Protein AF-A0A4R6JAV5-F1 (afdb_monomer)

pLDDT: mean 71.14, std 17.86, range [35.31, 89.56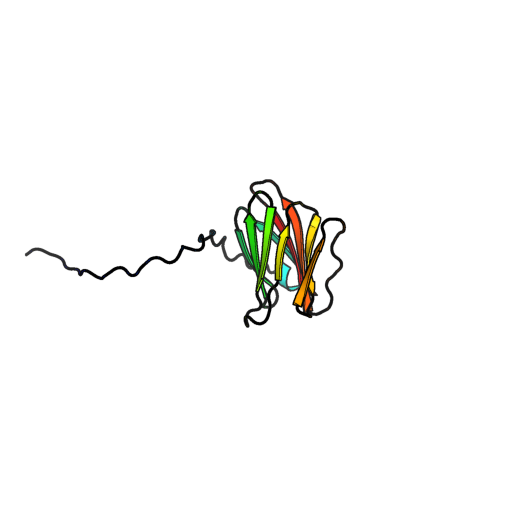]

Structure (mmCIF, N/CA/C/O backbone):
data_AF-A0A4R6JAV5-F1
#
_entry.id   AF-A0A4R6JAV5-F1
#
loop_
_atom_site.group_PDB
_atom_site.id
_atom_site.type_symbol
_atom_site.label_atom_id
_atom_site.label_alt_id
_atom_site.label_comp_id
_atom_site.label_asym_id
_atom_site.label_entity_id
_atom_site.label_seq_id
_atom_site.pdbx_PDB_ins_code
_atom_site.Cartn_x
_atom_site.Cartn_y
_atom_site.Cartn_z
_atom_site.occupancy
_atom_site.B_iso_or_equiv
_atom_site.auth_seq_id
_atom_site.auth_comp_id
_atom_site.auth_asym_id
_atom_site.auth_atom_id
_atom_site.pdbx_PDB_model_num
ATOM 1 N N . MET A 1 1 ? 19.233 30.711 51.449 1.00 48.31 1 MET A N 1
ATOM 2 C CA . MET A 1 1 ? 19.144 29.447 50.692 1.00 48.31 1 MET A CA 1
ATOM 3 C C . MET A 1 1 ? 17.739 29.371 50.109 1.00 48.31 1 MET A C 1
ATOM 5 O O . MET A 1 1 ? 16.833 29.232 50.903 1.00 48.31 1 MET A O 1
ATOM 9 N N . GLU A 1 2 ? 17.562 29.547 48.794 1.00 43.03 2 GLU A N 1
ATOM 10 C CA . GLU A 1 2 ? 16.381 29.159 47.974 1.00 43.03 2 GLU A CA 1
ATOM 11 C C . GLU A 1 2 ? 16.670 29.627 46.526 1.00 43.03 2 GLU A C 1
ATOM 13 O O . GLU A 1 2 ? 16.954 30.800 46.319 1.00 43.03 2 GLU A O 1
ATOM 18 N N . LYS A 1 3 ? 17.080 28.755 45.593 1.00 37.41 3 LYS A N 1
ATOM 19 C CA . LYS A 1 3 ? 16.355 27.820 44.695 1.00 37.41 3 LYS A CA 1
ATOM 20 C C . LYS A 1 3 ? 15.789 28.454 43.398 1.00 37.41 3 LYS A C 1
ATOM 22 O O . LYS A 1 3 ? 14.789 29.149 43.428 1.00 37.41 3 LYS A O 1
ATOM 27 N N . THR A 1 4 ? 16.420 28.057 42.278 1.00 41.00 4 THR A N 1
ATOM 28 C CA . THR A 1 4 ? 15.852 27.741 40.935 1.00 41.00 4 THR A CA 1
ATOM 29 C C . THR A 1 4 ? 15.238 28.898 40.113 1.00 41.00 4 THR A C 1
ATOM 31 O O . THR A 1 4 ? 14.196 29.406 40.483 1.00 41.00 4 THR A O 1
ATOM 34 N N . ARG A 1 5 ? 15.826 29.460 39.039 1.00 47.75 5 ARG A N 1
ATOM 35 C CA . ARG A 1 5 ? 16.336 28.983 37.719 1.00 47.75 5 ARG A CA 1
ATOM 36 C C . ARG A 1 5 ? 15.245 28.782 36.633 1.00 47.75 5 ARG A C 1
ATOM 38 O O . ARG A 1 5 ? 14.379 27.935 36.794 1.00 47.75 5 ARG A O 1
ATOM 45 N N . GLN A 1 6 ? 15.496 29.444 35.487 1.00 44.91 6 GLN A N 1
ATOM 46 C CA . GLN A 1 6 ? 15.040 29.232 34.087 1.00 44.91 6 GLN A CA 1
ATOM 47 C C . GLN A 1 6 ? 13.887 30.136 33.599 1.00 44.91 6 GLN A C 1
ATOM 49 O O . GLN A 1 6 ? 12.787 30.066 34.124 1.00 44.91 6 GLN A O 1
ATOM 54 N N . ALA A 1 7 ? 14.129 31.134 32.735 1.00 44.16 7 ALA A N 1
ATOM 55 C CA . ALA A 1 7 ? 14.624 31.151 31.339 1.00 44.16 7 ALA A CA 1
ATOM 56 C C . ALA A 1 7 ? 13.469 31.094 30.320 1.00 44.16 7 ALA A C 1
ATOM 58 O O . ALA A 1 7 ? 12.975 30.037 29.936 1.00 44.16 7 ALA A O 1
ATOM 59 N N . GLU A 1 8 ? 13.064 32.292 29.907 1.00 44.59 8 GLU A N 1
ATOM 60 C CA . GLU A 1 8 ? 12.073 32.611 28.887 1.00 44.59 8 GLU A CA 1
ATOM 61 C C . GLU A 1 8 ? 12.683 32.405 27.490 1.00 44.59 8 GLU A C 1
ATOM 63 O O . GLU A 1 8 ? 13.740 32.952 27.182 1.00 44.59 8 GLU A O 1
ATOM 68 N N . THR A 1 9 ? 12.043 31.598 26.638 1.00 41.19 9 THR A N 1
ATOM 69 C CA . THR A 1 9 ? 12.354 31.557 25.200 1.00 41.19 9 THR A CA 1
ATOM 70 C C . THR A 1 9 ? 11.080 31.589 24.359 1.00 41.19 9 THR A C 1
ATOM 72 O O . THR A 1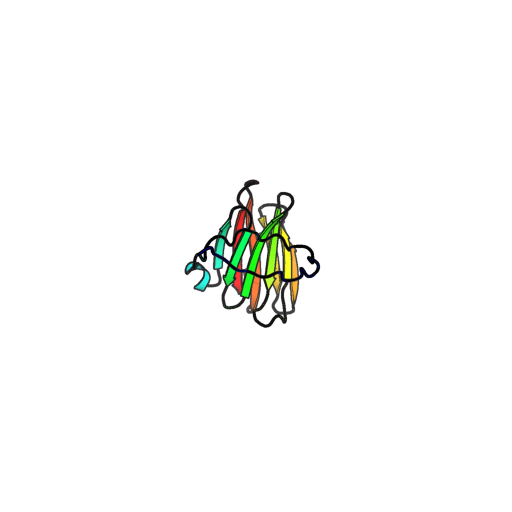 9 ? 10.113 30.853 24.559 1.00 41.19 9 THR A O 1
ATOM 75 N N . THR A 1 10 ? 11.120 32.521 23.418 1.00 43.72 10 THR A N 1
ATOM 76 C CA . THR A 1 10 ? 10.103 33.031 22.502 1.00 43.72 10 THR A CA 1
ATOM 77 C C . THR A 1 10 ? 9.554 31.957 21.549 1.00 43.72 10 THR A C 1
ATOM 79 O O . THR A 1 10 ? 10.314 31.240 20.897 1.00 43.72 10 THR A O 1
ATOM 82 N N . ARG A 1 11 ? 8.220 31.848 21.423 1.00 40.50 11 ARG A N 1
ATOM 83 C CA . ARG A 1 11 ? 7.533 30.878 20.542 1.00 40.50 11 ARG A CA 1
ATOM 84 C C . ARG A 1 11 ? 7.411 31.399 19.099 1.00 40.50 11 ARG A C 1
ATOM 86 O O . ARG A 1 11 ? 6.825 32.451 18.871 1.00 40.50 11 ARG A O 1
ATOM 93 N N . LYS A 1 12 ? 7.911 30.622 18.128 1.00 39.94 12 LYS A N 1
ATOM 94 C CA . LYS A 1 12 ? 7.657 30.765 16.675 1.00 39.94 12 LYS A CA 1
ATOM 95 C C . LYS A 1 12 ? 6.241 30.274 16.285 1.00 39.94 12 LYS A C 1
ATOM 97 O O . LYS A 1 12 ? 5.702 29.403 16.973 1.00 39.94 12 LYS A O 1
ATOM 102 N N . PRO A 1 13 ? 5.649 30.782 15.183 1.00 41.31 13 PRO A N 1
ATOM 103 C CA . PRO A 1 13 ? 4.292 30.441 14.741 1.00 41.31 13 PRO A CA 1
ATOM 104 C C . PRO A 1 13 ? 4.162 28.976 14.281 1.00 41.31 13 PRO A C 1
ATOM 106 O O . PRO A 1 13 ? 4.992 28.465 13.531 1.00 41.31 13 PRO A O 1
ATOM 109 N N . LYS A 1 14 ? 3.101 28.303 14.750 1.00 35.31 14 LYS A N 1
ATOM 110 C CA . LYS A 1 14 ? 2.735 26.913 14.431 1.00 35.31 14 LYS A CA 1
ATOM 111 C C . LYS A 1 14 ? 2.137 26.827 13.019 1.00 35.31 14 LYS A C 1
ATOM 113 O O . LYS A 1 14 ? 0.976 27.164 12.812 1.00 35.31 14 LYS A O 1
ATOM 118 N N . THR A 1 15 ? 2.910 26.309 12.073 1.00 41.94 15 THR A N 1
ATOM 119 C CA . THR A 1 15 ? 2.414 25.682 10.835 1.00 41.94 15 THR A CA 1
ATOM 120 C C . THR A 1 15 ? 1.472 24.519 11.203 1.00 41.94 15 THR A C 1
ATOM 122 O O . THR A 1 15 ? 1.731 23.863 12.220 1.00 41.94 15 THR A O 1
ATOM 125 N N . PRO A 1 16 ? 0.389 24.239 10.445 1.00 41.47 16 PRO A N 1
ATOM 126 C CA . PRO A 1 16 ? -0.557 23.173 10.768 1.00 41.47 16 PRO A CA 1
ATOM 127 C C . PRO A 1 16 ? 0.168 21.847 11.008 1.00 41.47 16 PRO A C 1
ATOM 129 O O . PRO A 1 16 ? 0.864 21.322 10.138 1.00 41.47 16 PRO A O 1
ATOM 132 N N . GLN A 1 17 ? 0.023 21.338 12.234 1.00 40.03 17 GLN A N 1
ATOM 133 C CA . GLN A 1 17 ? 0.470 20.012 12.633 1.00 40.03 17 GLN A CA 1
ATOM 134 C C . GLN A 1 17 ? -0.219 19.004 11.721 1.00 40.03 17 GLN A C 1
ATOM 136 O O . GLN A 1 17 ? -1.384 18.675 11.918 1.00 40.03 17 GLN A O 1
ATOM 141 N N . LYS A 1 18 ? 0.524 18.520 10.723 1.00 40.16 18 LYS A N 1
ATOM 142 C CA . LYS A 1 18 ? 0.248 17.269 10.029 1.00 40.16 18 LYS A CA 1
ATOM 143 C C . LYS A 1 18 ? 0.021 16.232 11.123 1.00 40.16 18 LYS A C 1
ATOM 145 O O . LYS A 1 18 ? 0.948 15.930 11.877 1.00 40.16 18 LYS A O 1
ATOM 150 N N . THR A 1 19 ? -1.236 15.830 11.280 1.00 36.59 19 THR A N 1
ATOM 151 C CA . THR A 1 19 ? -1.718 14.940 12.329 1.00 36.59 19 THR A CA 1
ATOM 152 C C . THR A 1 19 ? -0.750 13.782 12.444 1.00 36.59 19 THR A C 1
ATOM 154 O O . THR A 1 19 ? -0.563 13.010 11.503 1.00 36.59 19 THR A O 1
ATOM 157 N N . LYS A 1 20 ? -0.057 13.747 13.583 1.00 38.88 20 LYS A N 1
ATOM 158 C CA . LYS A 1 20 ? 0.856 12.687 13.971 1.00 38.88 20 LYS A CA 1
ATOM 159 C C . LYS A 1 20 ? -0.014 11.458 14.176 1.00 38.88 20 LYS A C 1
ATOM 161 O O . LYS A 1 20 ? -0.551 11.242 15.258 1.00 38.88 20 LYS A O 1
ATOM 166 N N . ALA A 1 21 ? -0.237 10.732 13.093 1.00 38.59 21 ALA A N 1
ATOM 167 C CA . ALA A 1 21 ? -0.842 9.427 13.153 1.00 38.59 21 ALA A CA 1
ATOM 168 C C . ALA A 1 21 ? 0.072 8.567 14.048 1.00 38.59 21 ALA A C 1
ATOM 170 O O . ALA A 1 21 ? 1.298 8.740 13.988 1.00 38.59 21 ALA A O 1
ATOM 171 N N . PRO A 1 22 ? -0.474 7.762 14.973 1.00 37.31 22 PRO A N 1
ATOM 172 C CA . PRO A 1 22 ? 0.354 6.945 15.839 1.00 37.31 22 PRO A CA 1
ATOM 173 C C . PRO A 1 22 ? 1.245 6.093 14.937 1.00 37.31 22 PRO A C 1
ATOM 175 O O . PRO A 1 22 ? 0.747 5.304 14.137 1.00 37.31 22 PRO A O 1
ATOM 178 N N . SER A 1 23 ? 2.562 6.308 15.036 1.00 39.25 23 SER A N 1
ATOM 179 C CA . SER A 1 23 ? 3.575 5.368 14.571 1.00 39.25 23 SER A CA 1
ATOM 180 C C . SER A 1 23 ? 3.313 4.066 15.313 1.00 39.25 23 SER A C 1
ATOM 182 O O . SER A 1 23 ? 3.857 3.835 16.392 1.00 39.25 23 SER A O 1
ATOM 184 N N . GLY A 1 24 ? 2.398 3.264 14.769 1.00 39.50 24 GLY A N 1
ATOM 185 C CA . GLY A 1 24 ? 2.246 1.868 15.102 1.00 39.50 24 GLY A CA 1
ATOM 186 C C . GLY A 1 24 ? 3.600 1.249 14.838 1.00 39.50 24 GLY A C 1
ATOM 187 O O . GLY A 1 24 ? 4.048 1.216 13.696 1.00 39.50 24 GLY A O 1
ATOM 188 N N . SER A 1 25 ? 4.262 0.943 15.948 1.00 36.50 25 SER A N 1
ATOM 189 C CA . SER A 1 25 ? 5.439 0.121 16.162 1.00 36.50 25 SER A CA 1
ATOM 190 C C . SER A 1 25 ? 6.070 -0.436 14.898 1.00 36.50 25 SER A C 1
ATOM 192 O O . SER A 1 25 ? 5.391 -1.101 14.126 1.00 36.50 25 SER A O 1
ATOM 194 N N . GLY A 1 26 ? 7.383 -0.233 14.757 1.00 40.94 26 GLY A N 1
ATOM 195 C CA . GLY A 1 26 ? 8.232 -0.859 13.747 1.00 40.94 26 GLY A CA 1
ATOM 196 C C . GLY A 1 26 ? 8.169 -2.385 13.788 1.00 40.94 26 GLY A C 1
ATOM 197 O O . GLY A 1 26 ? 9.115 -3.051 14.205 1.00 40.94 26 GLY A O 1
ATOM 198 N N . ALA A 1 27 ? 7.051 -2.934 13.333 1.00 46.88 27 ALA A N 1
ATOM 199 C CA . ALA A 1 27 ? 6.927 -4.290 12.887 1.00 46.88 27 ALA A CA 1
ATOM 200 C C . ALA A 1 27 ? 7.837 -4.365 11.668 1.00 46.88 27 ALA A C 1
ATOM 202 O O . ALA A 1 27 ? 7.546 -3.842 10.593 1.00 46.88 27 ALA A O 1
ATOM 203 N N . LYS A 1 28 ? 9.019 -4.944 11.871 1.00 43.28 28 LYS A N 1
ATOM 204 C CA . LYS A 1 28 ? 9.744 -5.515 10.750 1.00 43.28 28 LYS A CA 1
ATOM 205 C C . LYS A 1 28 ? 8.809 -6.579 10.199 1.00 43.28 28 LYS A C 1
ATOM 207 O O . LYS A 1 28 ? 8.511 -7.526 10.915 1.00 43.28 28 LYS A O 1
ATOM 212 N N . TYR A 1 29 ? 8.324 -6.376 8.984 1.00 54.47 29 TYR A N 1
ATOM 213 C CA . TYR A 1 29 ? 7.567 -7.376 8.252 1.00 54.47 29 TYR A CA 1
ATOM 214 C C . TYR A 1 29 ? 8.577 -8.147 7.387 1.00 54.47 29 TYR A C 1
ATOM 216 O O . TYR A 1 29 ? 8.869 -7.718 6.269 1.00 54.47 29 TYR A O 1
ATOM 224 N N . PRO A 1 30 ? 9.222 -9.214 7.905 1.00 53.06 30 PRO A N 1
ATOM 225 C CA . PRO A 1 30 ? 10.179 -10.000 7.128 1.00 53.06 30 PRO A CA 1
ATOM 226 C C . PRO A 1 30 ? 9.521 -10.654 5.908 1.00 53.06 30 PRO A C 1
ATOM 228 O O . PRO A 1 30 ? 10.199 -10.870 4.912 1.00 53.06 30 PRO A O 1
ATOM 231 N N . GLU A 1 31 ? 8.205 -10.884 5.956 1.00 54.25 31 GLU A N 1
ATOM 232 C CA . GLU A 1 31 ? 7.379 -11.333 4.825 1.00 54.25 31 GLU A CA 1
ATOM 233 C C . GLU A 1 31 ? 7.437 -10.384 3.618 1.00 54.25 31 GLU A C 1
ATOM 235 O O . GLU A 1 31 ? 7.312 -10.809 2.479 1.00 54.25 31 GLU A O 1
ATOM 240 N N . CYS A 1 32 ? 7.757 -9.111 3.845 1.00 65.75 32 CYS A N 1
ATOM 241 C CA . CYS A 1 32 ? 7.850 -8.095 2.803 1.00 65.75 32 CYS A CA 1
ATOM 242 C C . CYS A 1 32 ? 9.198 -8.122 2.057 1.00 65.75 32 CYS A C 1
ATOM 244 O O . CYS A 1 32 ? 9.454 -7.291 1.180 1.00 65.75 32 CYS A O 1
ATOM 246 N N . ALA A 1 33 ? 10.081 -9.072 2.382 1.00 61.34 33 ALA A N 1
ATOM 247 C CA . ALA A 1 33 ? 11.316 -9.295 1.641 1.00 61.34 33 ALA A CA 1
ATOM 248 C C . ALA A 1 33 ? 11.041 -9.783 0.211 1.00 61.34 33 ALA A C 1
ATOM 250 O O . ALA A 1 33 ? 11.752 -9.375 -0.707 1.00 61.34 33 ALA A O 1
ATOM 251 N N . ASP A 1 34 ? 9.994 -10.575 -0.007 1.00 65.00 34 ASP A N 1
ATOM 252 C CA . ASP A 1 34 ? 9.672 -11.167 -1.313 1.00 65.00 34 ASP A CA 1
ATOM 253 C C . ASP A 1 34 ? 8.968 -10.202 -2.278 1.00 65.00 34 ASP A C 1
ATOM 255 O O . ASP A 1 34 ? 8.628 -10.572 -3.398 1.00 65.00 34 ASP A O 1
ATOM 259 N N . GLY A 1 35 ? 8.769 -8.947 -1.861 1.00 72.62 35 GLY A N 1
ATOM 260 C CA . GLY A 1 35 ? 8.005 -7.976 -2.637 1.00 72.62 35 GLY A CA 1
ATOM 261 C C . GLY A 1 35 ? 6.498 -8.184 -2.522 1.00 72.62 35 GLY A C 1
ATOM 262 O O . GLY A 1 35 ? 5.771 -7.592 -3.298 1.00 72.62 35 GLY A O 1
ATOM 263 N N . ASP A 1 36 ? 6.014 -8.970 -1.559 1.00 82.94 36 ASP A N 1
ATOM 264 C CA . ASP A 1 36 ? 4.596 -9.104 -1.214 1.00 82.94 36 ASP A CA 1
ATOM 265 C C . ASP A 1 36 ? 4.416 -8.853 0.281 1.00 82.94 36 ASP A C 1
ATOM 267 O O . ASP A 1 36 ? 5.1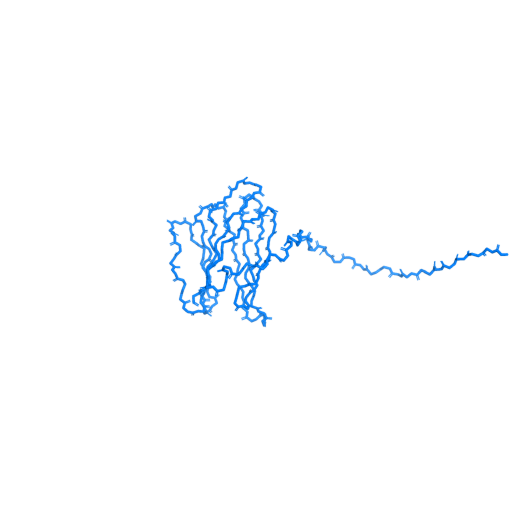12 -9.443 1.096 1.00 82.94 36 ASP A O 1
ATOM 271 N N . CYS A 1 37 ? 3.540 -7.931 0.653 1.00 85.50 37 CYS A N 1
ATOM 272 C CA . CYS A 1 37 ? 3.482 -7.417 2.012 1.00 85.50 37 CYS A CA 1
ATOM 273 C C . CYS A 1 37 ? 2.036 -7.190 2.429 1.00 85.50 37 CYS A C 1
ATOM 275 O O . CYS A 1 37 ? 1.401 -6.233 1.981 1.00 85.50 37 CYS A O 1
ATOM 277 N N . LYS A 1 38 ? 1.498 -8.057 3.288 1.00 87.12 38 LYS A N 1
ATOM 278 C CA . LYS A 1 38 ? 0.145 -7.908 3.828 1.00 87.12 38 LYS A CA 1
ATOM 279 C C . LYS A 1 38 ? 0.217 -7.246 5.200 1.00 87.12 38 LYS A C 1
ATOM 281 O O . LYS A 1 38 ? 0.864 -7.745 6.109 1.00 87.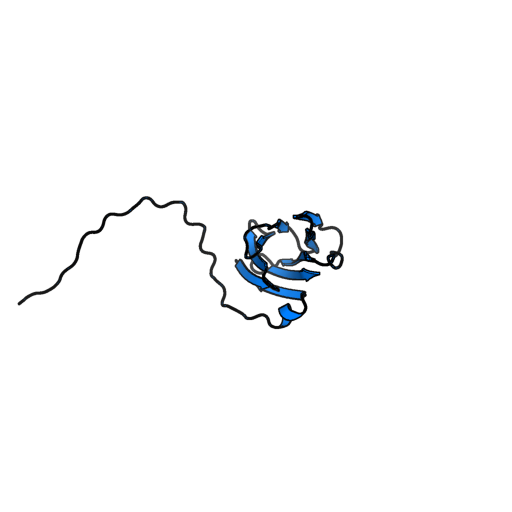12 38 LYS A O 1
ATOM 286 N N . VAL A 1 39 ? -0.465 -6.117 5.359 1.00 85.62 39 VAL A N 1
ATOM 287 C CA . VAL A 1 39 ? -0.407 -5.309 6.578 1.00 85.62 39 VAL A CA 1
ATOM 288 C C . VAL A 1 39 ? -1.811 -4.959 7.044 1.00 85.62 39 VAL A C 1
ATOM 290 O O . VAL A 1 39 ? -2.581 -4.321 6.327 1.00 85.62 39 VAL A O 1
ATOM 293 N N . SER A 1 40 ? -2.130 -5.354 8.273 1.00 86.94 40 SER A N 1
ATOM 294 C CA . SER A 1 40 ? -3.345 -4.951 8.980 1.00 86.94 40 SER A CA 1
ATOM 295 C C . SER A 1 40 ? -3.054 -3.779 9.911 1.00 86.94 40 SER A C 1
ATOM 297 O O . SER A 1 40 ? -2.109 -3.838 10.699 1.00 86.94 40 SER A O 1
ATOM 299 N N . PHE A 1 41 ? -3.877 -2.738 9.879 1.00 85.94 41 PHE A N 1
ATOM 300 C CA . PHE A 1 41 ? -3.693 -1.566 10.728 1.00 85.94 41 PHE A CA 1
ATOM 301 C C . PHE A 1 41 ? -5.020 -0.922 11.118 1.00 85.94 41 PHE A C 1
ATOM 303 O O . PHE A 1 41 ? -6.009 -1.001 10.396 1.00 85.94 41 PHE A O 1
ATOM 310 N N . SER A 1 42 ? -5.032 -0.254 12.270 1.00 85.38 42 SER A N 1
ATOM 311 C CA . SER A 1 42 ? -6.182 0.511 12.758 1.00 85.38 42 SER A CA 1
ATOM 312 C C . SER A 1 42 ? -5.757 1.967 12.926 1.00 85.38 42 SER A C 1
ATOM 314 O O . SER A 1 42 ? -4.972 2.291 13.815 1.00 85.38 42 SER A O 1
ATOM 316 N N . GLY A 1 43 ? -6.202 2.837 12.019 1.00 84.31 43 GLY A N 1
ATOM 317 C CA . GLY A 1 43 ? -5.772 4.236 11.938 1.00 84.31 43 GLY A CA 1
ATOM 318 C C . GLY A 1 43 ? -4.753 4.462 10.826 1.00 84.31 43 GLY A C 1
ATOM 319 O O . GLY A 1 43 ? -5.135 4.805 9.715 1.00 84.31 43 GLY A O 1
ATOM 320 N N . SER A 1 44 ? -3.465 4.271 11.098 1.00 86.00 44 SER A N 1
ATOM 321 C CA . SER A 1 44 ? -2.397 4.483 10.114 1.00 86.00 44 SER A CA 1
ATOM 322 C C . SER A 1 44 ? -1.256 3.498 10.279 1.00 86.00 44 SER A C 1
ATOM 324 O O . SER A 1 44 ? -0.927 3.118 11.402 1.00 86.00 44 SER A O 1
ATOM 326 N N . VAL A 1 45 ? -0.591 3.178 9.180 1.00 87.38 45 VAL A N 1
ATOM 327 C CA . VAL A 1 45 ? 0.633 2.391 9.157 1.00 87.38 45 VAL A CA 1
ATOM 328 C C . VAL A 1 45 ? 1.625 2.979 8.171 1.00 87.38 45 VAL A C 1
ATOM 330 O O . VAL A 1 45 ? 1.256 3.547 7.145 1.00 87.38 45 VAL A O 1
ATOM 333 N N . GLU A 1 46 ? 2.901 2.834 8.490 1.00 86.38 46 GLU A N 1
ATOM 334 C CA . GLU A 1 46 ? 3.991 3.150 7.587 1.00 86.38 46 GLU A CA 1
ATOM 335 C C . GLU A 1 46 ? 5.020 2.029 7.659 1.00 86.38 46 GLU A C 1
ATOM 337 O O . GLU A 1 46 ? 5.414 1.610 8.747 1.00 86.38 46 GLU A O 1
ATOM 342 N N . PHE A 1 47 ? 5.434 1.523 6.504 1.00 81.50 47 PHE A N 1
ATOM 343 C CA . PHE A 1 47 ? 6.438 0.474 6.408 1.00 81.50 47 PHE A CA 1
ATOM 344 C C . PHE A 1 47 ? 7.302 0.662 5.166 1.00 81.50 47 PHE A C 1
ATOM 346 O O . PHE A 1 47 ? 6.901 1.287 4.184 1.00 81.50 47 PHE A O 1
ATOM 353 N N . SER A 1 48 ? 8.515 0.118 5.214 1.00 78.81 48 SER A N 1
ATOM 354 C CA . SER A 1 48 ? 9.429 0.136 4.078 1.00 78.81 48 SER A CA 1
ATOM 355 C C . SER A 1 48 ? 9.362 -1.180 3.310 1.00 78.81 48 SER A C 1
ATOM 357 O O . SER A 1 48 ? 9.533 -2.243 3.901 1.00 78.81 48 SER A O 1
ATOM 359 N N . LEU A 1 49 ? 9.184 -1.110 1.993 1.00 77.56 49 LEU A N 1
ATOM 360 C CA . LEU A 1 49 ? 9.207 -2.250 1.083 1.00 77.56 49 LEU A CA 1
ATOM 361 C C . LEU A 1 49 ? 10.335 -2.079 0.061 1.00 77.56 49 LEU A C 1
ATOM 363 O O . LEU A 1 49 ? 10.262 -1.203 -0.796 1.00 77.56 49 LEU A O 1
ATOM 367 N N . ARG A 1 50 ? 11.396 -2.897 0.149 1.00 76.38 50 ARG A N 1
ATOM 368 C CA . ARG A 1 50 ? 12.534 -2.888 -0.804 1.00 76.38 50 ARG A CA 1
ATOM 369 C C . ARG A 1 50 ? 13.076 -1.472 -1.111 1.00 76.38 50 ARG A C 1
ATOM 371 O O . ARG A 1 50 ? 13.418 -1.146 -2.242 1.00 76.38 50 ARG A O 1
ATOM 378 N N . GLY A 1 51 ? 13.146 -0.621 -0.085 1.00 75.62 51 GLY A N 1
ATOM 379 C CA . GLY A 1 51 ? 13.622 0.764 -0.181 1.00 75.62 51 GLY A CA 1
ATOM 380 C C . GLY A 1 51 ? 12.533 1.813 -0.425 1.00 75.62 51 GLY A C 1
ATOM 381 O O . GLY A 1 51 ? 12.794 2.986 -0.198 1.00 75.62 51 GLY A O 1
ATOM 382 N N . TRP A 1 52 ? 11.316 1.432 -0.811 1.00 79.19 52 TRP A N 1
ATOM 383 C CA . TRP A 1 52 ? 10.164 2.335 -0.880 1.00 79.19 52 TRP A CA 1
ATOM 384 C C . TRP A 1 52 ? 9.504 2.495 0.483 1.00 79.19 52 TRP A C 1
ATOM 386 O O . TRP A 1 52 ? 9.443 1.539 1.246 1.00 79.19 52 TRP A O 1
ATOM 396 N N . THR A 1 53 ? 8.955 3.670 0.774 1.00 83.69 53 THR A N 1
ATOM 397 C CA . THR A 1 53 ? 8.112 3.893 1.953 1.00 83.69 53 THR A CA 1
ATOM 398 C C . THR A 1 53 ? 6.651 3.854 1.539 1.00 83.69 53 THR A C 1
ATOM 400 O O . THR A 1 53 ? 6.220 4.646 0.700 1.00 83.69 53 THR A O 1
ATOM 403 N N . VAL A 1 54 ? 5.903 2.937 2.143 1.00 85.44 54 VAL A N 1
ATOM 404 C CA . VAL A 1 54 ? 4.460 2.783 1.992 1.00 85.44 54 VAL A CA 1
ATOM 405 C C . VAL A 1 54 ? 3.807 3.352 3.241 1.00 85.44 54 VAL A C 1
ATOM 407 O O . VAL A 1 54 ? 4.016 2.837 4.336 1.00 85.44 54 VAL A O 1
ATOM 410 N N . SER A 1 55 ? 3.007 4.399 3.081 1.00 87.25 55 SER A N 1
ATOM 411 C CA . SER A 1 55 ? 2.214 4.993 4.156 1.00 87.25 55 SER A CA 1
ATOM 412 C C . SER A 1 55 ? 0.738 4.798 3.825 1.00 87.25 55 SER A C 1
ATOM 414 O O . SER A 1 55 ? 0.276 5.254 2.781 1.00 87.25 55 SER A O 1
ATOM 416 N N . ALA A 1 56 ? -0.015 4.146 4.702 1.00 88.62 56 ALA A N 1
ATOM 417 C CA . ALA A 1 56 ? -1.449 3.952 4.546 1.00 88.62 56 ALA A CA 1
ATOM 418 C C . ALA A 1 56 ? -2.200 4.445 5.779 1.00 88.62 56 ALA A C 1
ATOM 420 O O . ALA A 1 56 ? -1.744 4.277 6.906 1.00 88.62 56 ALA A O 1
ATOM 421 N N . PHE A 1 57 ? -3.347 5.082 5.579 1.00 88.31 57 PHE A N 1
ATOM 422 C CA . PHE A 1 57 ? -4.170 5.573 6.675 1.00 88.31 57 PHE A CA 1
ATOM 423 C C . PHE A 1 57 ? -5.651 5.554 6.320 1.00 88.31 57 PHE A C 1
ATOM 425 O O . PHE A 1 57 ? -6.034 5.732 5.166 1.00 88.31 57 PHE A O 1
ATOM 432 N N . LEU A 1 58 ? -6.478 5.324 7.334 1.00 87.62 58 LEU A N 1
ATOM 433 C CA . LEU A 1 58 ? -7.926 5.389 7.245 1.00 87.62 58 LEU A CA 1
ATOM 434 C C . LEU A 1 58 ? -8.342 6.859 7.091 1.00 87.62 58 LEU A C 1
ATOM 436 O O . LEU A 1 58 ? -7.999 7.695 7.927 1.00 87.62 58 LEU A O 1
ATOM 440 N N . GLU A 1 59 ? -9.078 7.181 6.032 1.00 85.38 59 GLU A N 1
ATOM 441 C CA . GLU A 1 59 ? -9.608 8.523 5.758 1.00 85.38 59 GLU A CA 1
ATOM 442 C C . GLU A 1 59 ? -11.055 8.374 5.262 1.00 85.38 59 GLU A C 1
ATOM 444 O O . GLU A 1 59 ? -11.305 7.605 4.346 1.00 85.38 59 GLU A O 1
ATOM 449 N N . ASN A 1 60 ? -12.025 9.069 5.870 1.00 81.62 60 ASN A N 1
ATOM 450 C CA . ASN A 1 60 ? -13.437 9.092 5.432 1.00 81.62 60 ASN A CA 1
ATOM 451 C C . ASN A 1 60 ? -14.083 7.717 5.142 1.00 81.62 60 ASN A C 1
ATOM 453 O O . ASN A 1 60 ? -14.868 7.590 4.208 1.00 81.62 60 ASN A O 1
ATOM 457 N N . GLY A 1 61 ? -13.759 6.683 5.924 1.00 82.12 61 GLY A N 1
ATOM 458 C CA . GLY A 1 61 ? -14.308 5.340 5.698 1.00 82.12 61 GLY A CA 1
ATOM 459 C C . GLY A 1 61 ? -13.705 4.608 4.497 1.00 82.12 61 GLY A C 1
ATOM 460 O O . GLY A 1 61 ? -14.305 3.654 4.030 1.00 82.12 61 GLY A O 1
ATOM 461 N N . GLY A 1 62 ? -12.534 5.037 4.025 1.00 85.62 62 GLY A N 1
ATOM 462 C CA . GLY A 1 62 ? -11.685 4.331 3.069 1.00 85.62 62 GLY A CA 1
ATOM 463 C C . GLY A 1 62 ? -10.223 4.340 3.517 1.00 85.62 62 GLY A C 1
ATOM 464 O O . GLY A 1 62 ? -9.884 4.789 4.617 1.00 85.62 62 GLY A O 1
ATOM 465 N N . VAL A 1 63 ? -9.335 3.859 2.653 1.00 88.81 63 VAL A N 1
ATOM 466 C CA . VAL A 1 63 ? -7.893 3.800 2.891 1.00 88.81 63 VAL A CA 1
ATOM 467 C C . VAL A 1 63 ? -7.147 4.646 1.885 1.00 88.81 63 VAL A C 1
ATOM 469 O O . VAL A 1 63 ? -7.147 4.383 0.687 1.00 88.81 63 VAL A O 1
ATOM 472 N N . LYS A 1 64 ? -6.411 5.627 2.385 1.00 89.00 64 LYS A N 1
ATOM 473 C CA . LYS A 1 64 ? -5.472 6.398 1.588 1.00 89.00 64 LYS A CA 1
ATOM 474 C C . LYS A 1 64 ? -4.097 5.776 1.696 1.00 89.00 64 LYS A C 1
ATOM 476 O O . LYS A 1 64 ? -3.497 5.792 2.768 1.00 89.00 64 LYS A O 1
ATOM 481 N N . ALA A 1 65 ? -3.601 5.243 0.589 1.00 87.25 65 ALA A N 1
ATOM 482 C CA . ALA A 1 65 ? -2.239 4.750 0.487 1.00 87.25 65 ALA A CA 1
ATOM 483 C C . ALA A 1 65 ? -1.375 5.741 -0.288 1.00 87.25 65 ALA A C 1
ATOM 485 O O . ALA A 1 65 ? -1.813 6.372 -1.251 1.00 87.25 65 ALA A O 1
ATOM 486 N N . ARG A 1 66 ? -0.125 5.879 0.136 1.00 84.44 66 ARG A N 1
ATOM 487 C CA . ARG A 1 66 ? 0.871 6.730 -0.495 1.00 84.44 66 ARG A CA 1
ATOM 488 C C . ARG A 1 66 ? 2.205 6.018 -0.509 1.00 84.44 66 ARG A C 1
ATOM 490 O O . ARG A 1 66 ? 2.663 5.538 0.522 1.00 84.44 66 ARG A O 1
ATOM 497 N N . LEU A 1 67 ? 2.848 6.029 -1.665 1.00 79.81 67 LEU A N 1
ATOM 498 C CA . LEU A 1 67 ? 4.215 5.581 -1.820 1.00 79.81 67 LEU A CA 1
ATOM 499 C C . LEU A 1 67 ? 5.153 6.740 -2.018 1.00 79.81 67 LEU A C 1
ATOM 501 O O . LEU A 1 67 ? 4.847 7.709 -2.709 1.00 79.81 67 LEU A O 1
ATOM 505 N N . THR A 1 68 ? 6.327 6.604 -1.424 1.00 77.56 68 THR A N 1
ATOM 506 C CA . THR A 1 68 ? 7.410 7.563 -1.576 1.00 77.56 68 THR A CA 1
ATOM 507 C C . THR A 1 68 ? 8.713 6.797 -1.768 1.00 77.56 68 THR A C 1
ATOM 509 O O . THR A 1 68 ? 9.068 5.958 -0.940 1.00 77.56 68 THR A O 1
ATOM 512 N N . LYS A 1 69 ? 9.436 7.071 -2.860 1.00 74.25 69 LYS A N 1
ATOM 513 C CA . LYS A 1 69 ? 10.820 6.606 -3.029 1.00 74.25 69 LYS A CA 1
ATOM 514 C C . LYS A 1 69 ? 11.737 7.324 -2.028 1.00 74.25 69 LYS A C 1
ATOM 516 O O . LYS A 1 69 ? 11.526 8.508 -1.758 1.00 74.25 69 LYS A O 1
ATOM 521 N N . PRO A 1 70 ? 12.814 6.677 -1.557 1.00 63.25 70 PRO A N 1
ATOM 522 C CA . PRO A 1 70 ? 13.710 7.244 -0.548 1.00 63.25 70 PRO A CA 1
ATOM 523 C C . PRO A 1 70 ? 14.483 8.459 -1.083 1.00 63.25 70 PRO A C 1
ATOM 525 O O . PRO A 1 70 ? 14.823 9.359 -0.326 1.00 63.25 70 PRO A O 1
ATOM 528 N N . ASN A 1 71 ? 14.680 8.539 -2.404 1.00 62.00 71 ASN A N 1
ATOM 529 C CA . ASN A 1 71 ? 15.310 9.682 -3.070 1.00 62.00 71 ASN A CA 1
ATOM 530 C C . ASN A 1 71 ? 14.325 10.813 -3.423 1.00 62.00 71 ASN A C 1
ATOM 532 O O . ASN A 1 71 ? 14.706 11.747 -4.117 1.00 62.00 71 ASN A O 1
ATOM 536 N N . GLY A 1 72 ? 13.044 10.720 -3.040 1.00 57.19 72 GLY A N 1
ATOM 537 C CA . GLY A 1 72 ? 12.023 11.739 -3.332 1.00 57.19 72 GLY A CA 1
ATOM 538 C C . GLY A 1 72 ? 11.628 11.887 -4.812 1.00 57.19 72 GLY A C 1
ATOM 539 O O . GLY A 1 72 ? 10.682 12.603 -5.118 1.00 57.19 72 GLY A O 1
ATOM 540 N N . LEU A 1 73 ? 12.300 11.177 -5.723 1.00 55.12 73 LEU A N 1
ATOM 541 C CA . LEU A 1 73 ? 12.145 11.248 -7.184 1.00 55.12 73 LEU A CA 1
ATOM 542 C C . LEU A 1 73 ? 10.965 10.429 -7.740 1.00 55.12 73 LEU A C 1
ATOM 544 O O . LEU A 1 73 ? 11.007 9.951 -8.869 1.00 55.12 73 LEU A O 1
ATOM 548 N N . GLY A 1 74 ? 9.923 10.205 -6.948 1.00 61.53 74 GLY A N 1
ATOM 549 C CA . GLY A 1 74 ? 8.772 9.435 -7.402 1.00 61.53 74 GLY A CA 1
ATOM 550 C C . GLY A 1 74 ? 7.912 8.944 -6.255 1.00 61.53 74 GLY A C 1
ATOM 551 O O . GLY A 1 74 ? 8.404 8.510 -5.211 1.00 61.53 74 GLY A O 1
ATOM 552 N N . GLY A 1 75 ? 6.607 9.031 -6.450 1.00 65.56 75 GLY A N 1
ATOM 553 C CA . GLY A 1 75 ? 5.631 8.584 -5.478 1.00 65.56 75 GLY A CA 1
ATOM 554 C C . GLY A 1 75 ? 4.231 8.768 -6.026 1.00 65.56 75 GLY A C 1
ATOM 555 O O . GLY A 1 75 ? 3.885 9.852 -6.487 1.00 65.56 75 GLY A O 1
ATOM 556 N N . GLY A 1 76 ? 3.445 7.701 -5.976 1.00 75.31 76 GLY A N 1
ATOM 557 C CA . GLY A 1 76 ? 2.023 7.726 -6.282 1.00 75.31 76 GLY A CA 1
ATOM 558 C C . GLY A 1 76 ? 1.224 7.540 -5.003 1.00 75.31 76 GLY A C 1
ATOM 559 O O . GLY A 1 76 ? 1.693 6.950 -4.030 1.00 75.31 76 GLY A O 1
ATOM 560 N N . GLY A 1 77 ? 0.014 8.073 -4.979 1.00 81.00 77 GLY A N 1
ATOM 561 C CA . GLY A 1 77 ? -0.919 7.855 -3.889 1.00 81.00 77 GLY A CA 1
ATOM 562 C C . GLY A 1 77 ? -2.326 7.749 -4.434 1.00 81.00 77 GLY A C 1
ATOM 563 O O . GLY A 1 77 ? -2.633 8.300 -5.488 1.00 81.00 77 GLY A O 1
ATOM 564 N N . GLY A 1 78 ? -3.168 7.033 -3.710 1.00 85.31 78 GLY A N 1
ATOM 565 C CA . GLY A 1 78 ? -4.523 6.727 -4.121 1.00 85.31 78 GLY A CA 1
ATOM 566 C C . GLY A 1 78 ? -5.414 6.527 -2.914 1.00 85.31 78 GLY A C 1
ATOM 567 O O . GLY A 1 78 ? -4.957 6.166 -1.826 1.00 85.31 78 GLY A O 1
ATOM 568 N N . PHE A 1 79 ? -6.694 6.801 -3.121 1.00 87.12 79 PHE A N 1
ATOM 569 C CA . PHE A 1 79 ? -7.731 6.585 -2.131 1.00 87.12 79 PHE A CA 1
ATOM 570 C C . PHE A 1 79 ? -8.557 5.368 -2.534 1.00 87.12 79 PHE A C 1
ATOM 572 O O . PHE A 1 79 ? -9.239 5.390 -3.551 1.00 87.12 79 PHE A O 1
ATOM 579 N N . MET A 1 80 ? -8.467 4.305 -1.747 1.00 88.94 80 MET A N 1
ATOM 580 C CA . MET A 1 80 ? -9.239 3.080 -1.900 1.00 88.94 80 MET A CA 1
ATOM 581 C C . MET A 1 80 ? -10.468 3.202 -1.008 1.00 88.94 80 MET A C 1
ATOM 583 O O . MET A 1 80 ? -10.368 3.062 0.208 1.00 88.94 80 MET A O 1
ATOM 587 N N . ALA A 1 81 ? -11.612 3.523 -1.605 1.00 85.00 81 ALA A N 1
ATOM 588 C CA . ALA A 1 81 ? -12.850 3.702 -0.854 1.00 85.00 81 ALA A CA 1
ATOM 589 C C . ALA A 1 81 ? -13.396 2.371 -0.312 1.00 85.00 81 ALA A C 1
ATOM 591 O O . ALA A 1 81 ? -14.010 2.356 0.748 1.00 85.00 81 ALA A O 1
ATOM 592 N N . GLU A 1 82 ? -13.149 1.264 -1.016 1.00 87.12 82 GLU A N 1
ATOM 593 C CA . GLU A 1 82 ? -13.790 -0.023 -0.746 1.00 87.12 82 GLU A CA 1
ATOM 594 C C . GLU A 1 82 ? -12.807 -1.202 -0.874 1.00 87.12 82 GLU A C 1
ATOM 596 O O . GLU A 1 82 ? -11.819 -1.114 -1.617 1.00 87.12 82 GLU A O 1
ATOM 601 N N . PRO A 1 83 ? -13.055 -2.320 -0.164 1.00 87.06 83 PRO A N 1
ATOM 602 C CA . PRO A 1 83 ? -12.326 -3.568 -0.369 1.00 87.06 83 PRO A CA 1
ATOM 603 C C . PRO A 1 83 ? -12.385 -4.024 -1.830 1.00 87.06 83 PRO A C 1
ATOM 605 O O . PRO A 1 83 ? -13.415 -3.918 -2.486 1.00 87.06 83 PRO A O 1
ATOM 608 N N . GLY A 1 84 ? -11.274 -4.543 -2.346 1.00 84.00 84 GLY A N 1
ATOM 609 C CA . GLY A 1 84 ? -11.118 -4.905 -3.757 1.00 84.00 84 GLY A CA 1
ATOM 610 C C . GLY A 1 84 ? -10.462 -3.811 -4.600 1.00 84.00 84 GLY A C 1
ATOM 611 O O . GLY A 1 84 ? -9.837 -4.138 -5.608 1.00 84.00 84 GLY A O 1
ATOM 612 N N . CYS A 1 85 ? -10.487 -2.550 -4.150 1.00 88.31 85 CYS A N 1
ATOM 613 C CA . CYS A 1 85 ? -9.733 -1.467 -4.774 1.00 88.31 85 CYS A CA 1
ATOM 614 C C . CYS A 1 85 ? -8.223 -1.687 -4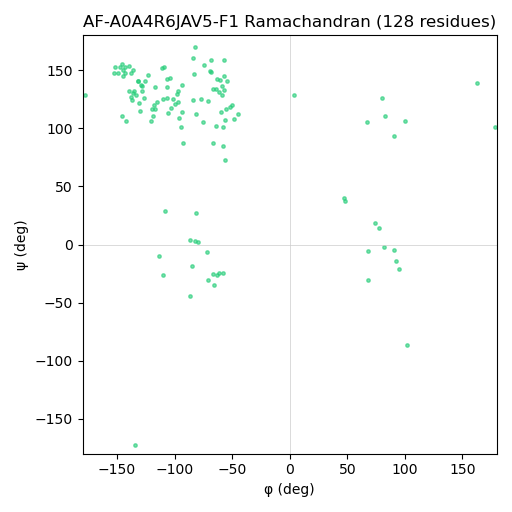.687 1.00 88.31 85 CYS A C 1
ATOM 616 O O . CYS A 1 85 ? -7.678 -1.968 -3.619 1.00 88.31 85 CYS A O 1
ATOM 618 N N . ALA A 1 86 ? -7.540 -1.481 -5.807 1.00 87.38 86 ALA A N 1
ATOM 619 C CA . ALA A 1 86 ? -6.099 -1.514 -5.918 1.00 87.38 86 ALA A CA 1
ATOM 620 C C . ALA A 1 86 ? -5.558 -0.260 -6.604 1.00 87.38 86 ALA A C 1
ATOM 622 O O . ALA A 1 86 ? -6.049 0.174 -7.643 1.00 87.38 86 ALA A O 1
ATOM 623 N N . LEU A 1 87 ? -4.533 0.321 -5.995 1.00 86.81 87 LEU A N 1
ATOM 624 C CA . LEU A 1 87 ? -3.704 1.378 -6.536 1.00 86.81 87 LEU A CA 1
ATOM 625 C C . LEU A 1 87 ? -2.455 0.752 -7.145 1.00 86.81 87 LEU A C 1
ATOM 627 O O . LEU A 1 87 ? -1.574 0.322 -6.412 1.00 86.81 87 LEU A O 1
ATOM 631 N N . GLU A 1 88 ? -2.356 0.756 -8.460 1.00 85.56 88 GLU A N 1
ATOM 632 C CA . GLU A 1 88 ? -1.179 0.366 -9.223 1.00 85.56 88 GLU A CA 1
ATOM 633 C C . GLU A 1 88 ? -0.347 1.617 -9.530 1.00 85.56 88 GLU A C 1
ATOM 635 O O . GLU A 1 88 ? -0.873 2.677 -9.861 1.00 85.56 88 GLU A O 1
ATOM 640 N N . ILE A 1 89 ? 0.964 1.518 -9.383 1.00 80.62 89 ILE A N 1
ATOM 641 C CA . ILE A 1 89 ? 1.946 2.553 -9.685 1.00 80.62 89 ILE A CA 1
ATOM 642 C C . ILE A 1 89 ? 3.006 1.889 -10.547 1.00 80.62 89 ILE A C 1
ATOM 644 O O . ILE A 1 89 ? 3.725 0.999 -10.100 1.00 80.62 89 ILE A O 1
ATOM 648 N N . HIS A 1 90 ? 3.112 2.327 -11.786 1.00 78.31 90 HIS A N 1
ATOM 649 C CA . HIS A 1 90 ? 4.074 1.804 -12.736 1.00 78.31 90 HIS A CA 1
ATOM 650 C C . HIS A 1 90 ? 5.436 2.491 -12.575 1.00 78.31 90 HIS A C 1
ATOM 652 O O . HIS A 1 90 ? 5.561 3.580 -12.002 1.00 78.31 90 HIS A O 1
ATOM 658 N N . ALA A 1 91 ? 6.483 1.845 -13.088 1.00 72.50 91 ALA A N 1
ATOM 659 C CA . ALA A 1 91 ? 7.850 2.353 -13.010 1.00 72.50 91 ALA A CA 1
ATOM 660 C C . ALA A 1 91 ? 8.043 3.685 -13.764 1.00 72.50 91 ALA A C 1
ATOM 662 O O . ALA A 1 91 ? 8.907 4.476 -13.381 1.00 72.50 91 ALA A O 1
ATOM 663 N N . ASP A 1 92 ? 7.227 3.953 -14.792 1.00 70.81 92 ASP A N 1
ATOM 664 C CA . ASP A 1 92 ? 7.197 5.208 -15.558 1.00 70.81 92 ASP A CA 1
ATOM 665 C C . ASP A 1 92 ? 6.591 6.394 -14.784 1.00 70.81 92 ASP A C 1
ATOM 667 O O . ASP A 1 92 ? 6.651 7.533 -15.245 1.00 70.81 92 ASP A O 1
ATOM 671 N N . GLY A 1 93 ? 6.053 6.151 -13.584 1.00 67.19 93 GLY A N 1
ATOM 672 C CA . GLY A 1 93 ? 5.417 7.170 -12.750 1.00 67.19 93 GLY A CA 1
ATOM 673 C C . GLY A 1 93 ? 3.914 7.316 -12.985 1.00 67.19 93 GLY A C 1
ATOM 674 O O . GLY A 1 93 ? 3.264 8.054 -12.241 1.00 67.19 93 GLY A O 1
ATOM 675 N N . GLY A 1 94 ? 3.343 6.598 -13.956 1.00 71.75 94 GLY A N 1
ATOM 676 C CA . GLY A 1 94 ? 1.905 6.430 -14.094 1.00 71.75 94 GLY A CA 1
ATOM 677 C C . GLY A 1 94 ? 1.303 5.698 -12.895 1.00 71.75 94 GLY A C 1
ATOM 678 O O . GLY A 1 94 ? 1.897 4.773 -12.345 1.00 71.75 94 GLY A O 1
ATOM 679 N N . GLY A 1 95 ? 0.109 6.112 -12.477 1.00 77.19 95 GLY A N 1
ATOM 680 C CA . GLY A 1 95 ? -0.646 5.451 -11.419 1.00 77.19 95 GLY A CA 1
ATOM 681 C C . GLY A 1 95 ? -2.087 5.221 -11.845 1.00 77.19 95 GLY A C 1
ATOM 682 O O . GLY A 1 95 ? -2.695 6.084 -12.480 1.00 77.19 95 GLY A O 1
ATOM 683 N N . ARG A 1 96 ? -2.641 4.066 -11.486 1.00 81.31 96 ARG A N 1
ATOM 684 C CA . ARG A 1 96 ? -4.024 3.690 -11.754 1.00 81.31 96 ARG A CA 1
ATOM 685 C C . ARG A 1 96 ? -4.685 3.209 -10.474 1.00 81.31 96 ARG A C 1
ATOM 687 O O . ARG A 1 96 ? -4.100 2.451 -9.718 1.00 81.31 96 ARG A O 1
ATOM 694 N N . LEU A 1 97 ? -5.921 3.632 -10.246 1.00 84.50 97 LEU A N 1
ATOM 695 C CA . LEU A 1 97 ? -6.785 3.041 -9.233 1.00 84.50 97 LEU A CA 1
ATOM 696 C C . LEU A 1 97 ? -7.852 2.209 -9.952 1.00 84.50 97 LEU A C 1
ATOM 698 O O . LEU A 1 97 ? -8.525 2.726 -10.844 1.00 84.50 97 LEU A O 1
ATOM 702 N N . GLY A 1 98 ? -7.992 0.938 -9.588 1.00 82.94 98 GLY A N 1
ATOM 703 C CA . GLY A 1 98 ? -9.015 0.040 -10.120 1.00 82.94 98 GLY A CA 1
ATOM 704 C C . GLY A 1 98 ? -9.672 -0.756 -9.001 1.00 82.94 98 GLY A C 1
ATOM 705 O O . GLY A 1 98 ? -8.974 -1.302 -8.158 1.00 82.94 98 GLY A O 1
ATOM 706 N N . CYS A 1 99 ? -11.003 -0.816 -8.984 1.00 82.69 99 CYS A N 1
ATOM 707 C CA . CYS A 1 99 ? -11.767 -1.548 -7.964 1.00 82.69 99 CYS A CA 1
ATOM 708 C C . CYS A 1 99 ? -12.528 -2.756 -8.516 1.00 82.69 99 CYS A C 1
ATOM 710 O O . CYS A 1 99 ? -13.013 -3.581 -7.752 1.00 82.69 99 CYS A O 1
ATOM 712 N N . ASP A 1 100 ? -12.584 -2.894 -9.839 1.00 71.12 100 ASP A N 1
ATOM 713 C CA . ASP A 1 100 ? -13.370 -3.927 -10.511 1.00 71.12 100 ASP A CA 1
ATOM 714 C C . ASP A 1 100 ? -12.651 -5.275 -10.644 1.00 71.12 100 ASP A C 1
ATOM 716 O O . ASP A 1 100 ? -13.287 -6.292 -10.924 1.00 71.12 100 ASP A O 1
ATOM 720 N N . LYS A 1 101 ? -11.318 -5.305 -10.514 1.00 66.06 101 LYS A N 1
ATOM 721 C CA . LYS A 1 101 ? -10.515 -6.516 -10.729 1.00 66.06 101 LYS A CA 1
ATOM 722 C C . LYS A 1 101 ? -9.348 -6.612 -9.754 1.00 66.06 101 LYS A C 1
ATOM 724 O O . LYS A 1 101 ? -8.774 -5.582 -9.404 1.00 66.06 101 LYS A O 1
ATOM 729 N N . PRO A 1 102 ? -8.955 -7.842 -9.363 1.00 63.47 102 PRO A N 1
ATOM 730 C CA . PRO A 1 102 ? -7.713 -8.035 -8.638 1.00 63.47 102 PRO A CA 1
ATOM 731 C C . PRO A 1 102 ? -6.560 -7.472 -9.482 1.00 63.47 102 PRO A C 1
ATOM 733 O O . PRO A 1 102 ? -6.511 -7.744 -10.687 1.00 63.47 102 PRO A O 1
ATOM 736 N N . PRO A 1 103 ? -5.662 -6.680 -8.876 1.00 67.25 103 PRO A N 1
ATOM 737 C CA . PRO A 1 103 ? -4.544 -6.090 -9.590 1.00 67.25 103 PRO A CA 1
ATOM 738 C C . PRO A 1 103 ? -3.671 -7.196 -10.173 1.00 67.25 103 PRO A C 1
ATOM 740 O O . PRO A 1 103 ? -3.466 -8.251 -9.555 1.00 67.25 103 PRO A O 1
ATOM 743 N N . ALA A 1 104 ? -3.169 -6.957 -11.381 1.00 66.69 104 ALA A N 1
ATOM 744 C CA . ALA A 1 104 ? -2.175 -7.838 -11.961 1.00 66.69 104 ALA A CA 1
ATOM 745 C C . ALA A 1 104 ? -0.869 -7.708 -11.167 1.00 66.69 104 ALA A C 1
ATOM 747 O O . ALA A 1 104 ? -0.625 -6.724 -10.467 1.00 66.69 104 ALA A O 1
ATOM 748 N N . LYS A 1 105 ? -0.012 -8.727 -11.259 1.00 71.12 105 LYS A N 1
ATOM 749 C CA . LYS A 1 105 ? 1.338 -8.624 -10.705 1.00 71.12 105 LYS A CA 1
ATOM 750 C C . LYS A 1 105 ? 2.026 -7.433 -11.395 1.00 71.12 105 LYS A C 1
ATOM 752 O O . LYS A 1 105 ? 1.957 -7.373 -12.623 1.00 71.12 105 LYS A O 1
ATOM 757 N N . PRO A 1 106 ? 2.609 -6.484 -10.647 1.00 72.38 106 PRO A N 1
ATOM 758 C CA . PRO A 1 106 ? 3.122 -5.272 -11.255 1.00 72.38 106 PRO A CA 1
ATOM 759 C C . PRO A 1 106 ? 4.348 -5.620 -12.102 1.00 72.38 106 PRO A C 1
ATOM 761 O O . PRO A 1 106 ? 5.075 -6.565 -11.789 1.00 72.38 106 PRO A O 1
ATOM 764 N N . ASP A 1 107 ? 4.566 -4.861 -13.174 1.00 74.62 107 ASP A N 1
ATOM 765 C CA . ASP A 1 107 ? 5.790 -4.954 -13.967 1.00 74.62 107 ASP A CA 1
ATOM 766 C C . ASP A 1 107 ? 7.037 -4.702 -13.102 1.00 74.62 107 ASP A C 1
ATOM 768 O O . ASP A 1 107 ? 6.932 -4.039 -12.065 1.00 74.62 107 ASP A O 1
ATOM 772 N N . PRO A 1 108 ? 8.229 -5.163 -13.525 1.00 74.56 108 PRO A N 1
ATOM 773 C CA . PRO A 1 108 ? 9.479 -4.910 -12.816 1.00 74.56 108 PRO A CA 1
ATOM 774 C C . PRO A 1 108 ? 9.687 -3.426 -12.486 1.00 74.56 108 PRO A C 1
ATOM 776 O O . PRO A 1 108 ? 9.746 -2.574 -13.375 1.00 74.56 108 PRO A O 1
ATOM 779 N N . GLY A 1 109 ? 9.808 -3.107 -11.195 1.00 75.25 109 GLY A N 1
ATOM 780 C CA . GLY A 1 109 ? 9.927 -1.729 -10.701 1.00 75.25 109 GLY A CA 1
ATOM 781 C C . GLY A 1 109 ? 8.602 -0.968 -10.561 1.00 75.25 109 GLY A C 1
ATOM 782 O O . GLY A 1 109 ? 8.607 0.176 -10.093 1.00 75.25 109 GLY A O 1
ATOM 783 N N . GLY A 1 110 ? 7.491 -1.594 -10.940 1.00 79.19 110 GLY A N 1
ATOM 784 C CA . GLY A 1 110 ? 6.138 -1.206 -10.589 1.00 79.19 110 GLY A CA 1
ATOM 785 C C . GLY A 1 110 ? 5.750 -1.717 -9.204 1.00 79.19 110 GLY A C 1
ATOM 786 O O . GLY A 1 110 ? 6.442 -2.504 -8.555 1.00 79.19 110 GLY A O 1
ATOM 787 N N . TYR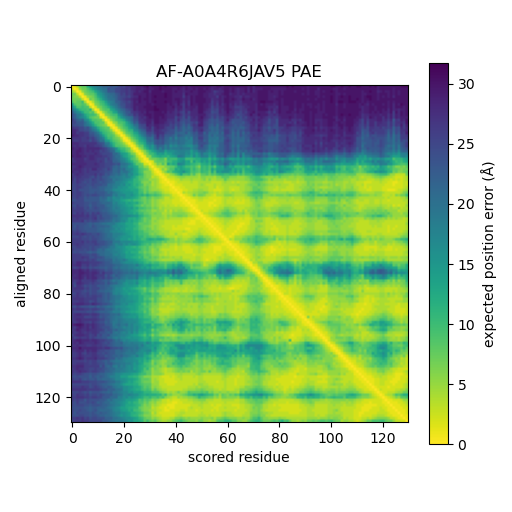 A 1 111 ? 4.620 -1.231 -8.726 1.00 80.62 111 TYR A N 1
ATOM 788 C CA . TYR A 1 111 ? 4.135 -1.494 -7.390 1.00 80.62 111 TYR A CA 1
ATOM 789 C C . TYR A 1 111 ? 2.614 -1.393 -7.358 1.00 80.62 111 TYR A C 1
ATOM 791 O O . TYR A 1 111 ? 2.053 -0.551 -8.047 1.00 80.62 111 TYR A O 1
ATOM 799 N N . PHE A 1 112 ? 1.931 -2.164 -6.517 1.00 86.12 112 PHE A N 1
ATOM 800 C CA . PHE A 1 112 ? 0.528 -1.894 -6.216 1.00 86.12 112 PHE A CA 1
ATOM 801 C C . PHE A 1 112 ? 0.194 -2.021 -4.726 1.00 86.12 112 PHE A C 1
ATOM 803 O O . PHE A 1 112 ? 0.801 -2.813 -4.009 1.00 86.12 112 PHE A O 1
ATOM 810 N N . VAL A 1 113 ? -0.800 -1.259 -4.257 1.00 87.75 113 VAL A N 1
ATOM 811 C CA . VAL A 1 113 ? -1.499 -1.486 -2.979 1.00 87.75 113 VAL A CA 1
ATOM 812 C C . VAL A 1 113 ? -2.906 -1.937 -3.272 1.00 87.75 113 VAL A C 1
ATOM 814 O O . VAL A 1 113 ? -3.638 -1.211 -3.923 1.00 87.75 113 VAL A O 1
ATOM 817 N N . GLN A 1 114 ? -3.321 -3.069 -2.731 1.00 89.56 114 GLN A N 1
ATOM 818 C CA . GLN A 1 114 ? -4.712 -3.486 -2.716 1.00 89.56 114 GLN A CA 1
ATOM 819 C C . GLN A 1 114 ? -5.288 -3.349 -1.314 1.00 89.56 114 GLN A C 1
ATOM 821 O O . GLN A 1 114 ? -4.669 -3.787 -0.347 1.00 89.56 114 GLN A O 1
ATOM 826 N N . LEU A 1 115 ? -6.490 -2.799 -1.203 1.00 89.50 115 LEU A N 1
ATOM 827 C CA . LEU A 1 115 ? -7.306 -2.899 -0.005 1.00 89.50 115 LEU A CA 1
ATOM 828 C C . LEU A 1 115 ? -8.028 -4.247 -0.021 1.00 89.50 115 LEU A C 1
ATOM 830 O O . LEU A 1 115 ? -8.876 -4.491 -0.873 1.00 89.50 115 LEU A O 1
ATOM 834 N N . LEU A 1 116 ? -7.663 -5.137 0.897 1.00 88.56 116 LEU A N 1
ATOM 835 C CA . LEU A 1 116 ? -8.271 -6.461 1.020 1.00 88.56 116 LEU A CA 1
ATOM 836 C C . LEU A 1 116 ? -9.523 -6.422 1.891 1.00 88.56 116 LEU A C 1
ATOM 838 O O . LEU A 1 116 ? -10.527 -7.028 1.540 1.00 88.56 116 LEU A O 1
ATOM 842 N N . GLU A 1 117 ? -9.454 -5.721 3.022 1.00 89.56 117 GLU A N 1
ATOM 843 C CA . GLU A 1 117 ? -10.528 -5.680 4.017 1.00 89.56 117 GLU A CA 1
ATOM 844 C C . GLU A 1 117 ? -10.597 -4.290 4.650 1.00 89.56 117 GLU A C 1
ATOM 846 O O . GLU A 1 117 ? -9.566 -3.641 4.858 1.00 89.56 117 GLU A O 1
ATOM 851 N N . LEU A 1 118 ? -11.811 -3.841 4.971 1.00 87.94 118 LEU A N 1
ATOM 852 C CA . LEU A 1 118 ? -12.064 -2.585 5.665 1.00 87.94 118 LEU A CA 1
ATOM 853 C C . LEU A 1 118 ? -13.274 -2.734 6.589 1.00 87.94 118 LEU A C 1
ATOM 855 O O . LEU A 1 118 ? -14.409 -2.796 6.133 1.00 87.94 118 LEU A O 1
ATOM 859 N N . ASP A 1 119 ? -13.015 -2.720 7.892 1.00 84.88 119 ASP A N 1
ATOM 860 C CA . ASP A 1 119 ? -14.005 -2.959 8.952 1.00 84.88 119 ASP A CA 1
ATOM 861 C C . ASP A 1 119 ? -14.346 -1.672 9.731 1.00 84.88 119 ASP A C 1
ATOM 863 O O . ASP A 1 119 ? -14.609 -1.668 10.934 1.00 84.88 119 ASP A O 1
ATOM 867 N N . GLY A 1 120 ? -14.235 -0.516 9.064 1.00 77.38 120 GLY A N 1
ATOM 868 C CA . GLY A 1 120 ? -14.466 0.829 9.616 1.00 77.38 120 GLY A CA 1
ATOM 869 C C . GLY A 1 120 ? -13.447 1.299 10.670 1.00 77.38 120 GLY A C 1
ATOM 870 O O . GLY A 1 120 ? -13.162 2.490 10.769 1.00 77.38 120 GLY A O 1
ATOM 871 N N . ARG A 1 121 ? -12.862 0.379 11.444 1.00 83.00 121 ARG A N 1
ATOM 872 C CA . ARG A 1 121 ? -11.811 0.627 12.448 1.00 83.00 121 ARG A CA 1
ATOM 873 C C . ARG A 1 121 ? -10.460 0.061 12.041 1.00 83.00 121 ARG A C 1
ATOM 875 O O . ARG A 1 121 ? -9.432 0.574 12.479 1.00 83.00 121 ARG A O 1
ATOM 882 N N . THR A 1 122 ? -10.470 -0.973 11.210 1.00 86.31 122 THR A N 1
ATOM 883 C CA . THR A 1 122 ? -9.282 -1.707 10.787 1.00 86.31 122 THR A CA 1
ATOM 884 C C . THR A 1 122 ? -9.308 -1.856 9.276 1.00 86.31 122 THR A C 1
ATOM 886 O O . THR A 1 122 ? -10.365 -2.083 8.694 1.00 86.31 122 THR A O 1
ATOM 889 N N . ALA A 1 123 ? -8.148 -1.715 8.650 1.00 88.38 123 ALA A N 1
ATOM 890 C CA . ALA A 1 123 ? -7.945 -2.018 7.247 1.00 88.38 123 ALA A CA 1
ATOM 891 C C . ALA A 1 123 ? -6.834 -3.043 7.088 1.00 88.38 123 ALA A C 1
ATOM 893 O O . ALA A 1 123 ? -5.843 -3.030 7.822 1.00 88.38 123 ALA A O 1
ATOM 894 N N . VAL A 1 124 ? -6.990 -3.892 6.083 1.00 89.19 124 VAL A N 1
ATOM 895 C CA . VAL A 1 124 ? -5.969 -4.833 5.650 1.00 89.19 124 VAL A CA 1
ATOM 896 C C . VAL A 1 124 ? -5.587 -4.469 4.232 1.00 89.19 124 VAL A C 1
ATOM 898 O O . VAL A 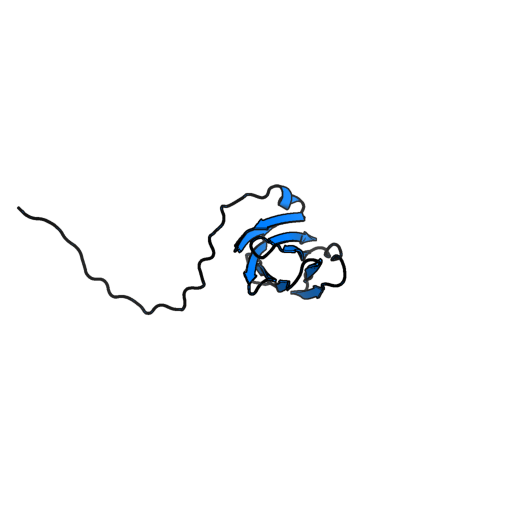1 124 ? -6.413 -4.535 3.326 1.00 89.19 124 VAL A O 1
ATOM 901 N N . ILE A 1 125 ? -4.332 -4.086 4.037 1.00 89.06 125 ILE A N 1
ATOM 902 C CA . ILE A 1 125 ? -3.786 -3.801 2.714 1.00 89.06 125 ILE A CA 1
ATOM 903 C C . ILE A 1 125 ? -2.763 -4.854 2.317 1.00 89.06 125 ILE A C 1
ATOM 905 O O . ILE A 1 125 ? -2.089 -5.434 3.166 1.00 89.06 125 ILE A O 1
ATOM 909 N N . ARG A 1 126 ? -2.622 -5.074 1.016 1.00 88.56 126 ARG A N 1
ATOM 910 C CA . ARG A 1 126 ? -1.557 -5.870 0.418 1.00 88.56 126 ARG A CA 1
ATOM 911 C C . ARG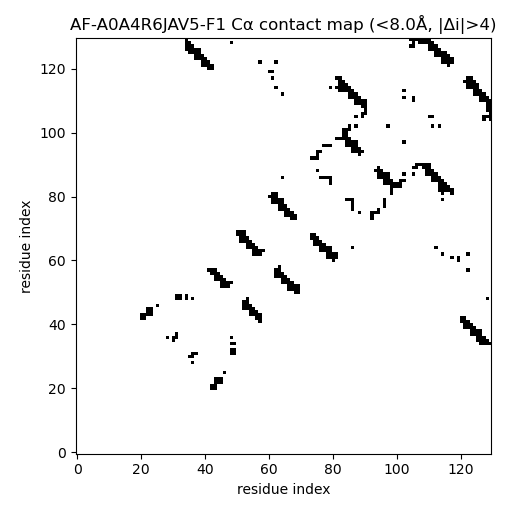 A 1 126 ? -0.758 -4.995 -0.528 1.00 88.56 126 ARG A C 1
ATOM 913 O O . ARG A 1 126 ? -1.284 -4.492 -1.510 1.00 88.56 126 ARG A O 1
ATOM 920 N N . ALA A 1 127 ? 0.502 -4.804 -0.201 1.00 86.50 127 ALA A N 1
ATOM 921 C CA . ALA A 1 127 ? 1.477 -4.055 -0.961 1.00 86.50 127 ALA A CA 1
ATOM 922 C C . ALA A 1 127 ? 2.370 -5.029 -1.725 1.00 86.50 127 ALA A C 1
ATOM 924 O O . ALA A 1 127 ? 2.983 -5.893 -1.105 1.00 86.50 127 ALA A O 1
ATOM 925 N N . VAL A 1 128 ? 2.471 -4.880 -3.042 1.00 85.69 128 VAL A N 1
ATOM 926 C CA . VAL A 1 128 ? 3.280 -5.761 -3.889 1.00 85.69 128 VAL A CA 1
ATOM 927 C C . VAL A 1 128 ? 4.212 -4.940 -4.763 1.00 85.69 128 VAL A C 1
ATOM 929 O O . VAL A 1 128 ? 3.798 -3.933 -5.325 1.00 85.69 128 VAL A O 1
ATOM 932 N N . LEU A 1 129 ? 5.462 -5.370 -4.882 1.00 80.75 129 LEU A N 1
ATOM 933 C CA . LEU A 1 129 ? 6.495 -4.787 -5.726 1.00 80.75 129 LEU A CA 1
ATOM 934 C C . LEU A 1 129 ? 6.926 -5.811 -6.780 1.00 80.75 129 LEU A C 1
ATOM 936 O O . LEU A 1 129 ? 7.092 -6.990 -6.460 1.00 80.75 129 LEU A O 1
ATOM 940 N N . GLY A 1 130 ? 7.053 -5.346 -8.020 1.00 73.25 130 GLY A N 1
ATOM 941 C CA . GLY A 1 130 ? 7.368 -6.156 -9.200 1.00 73.25 130 GLY A CA 1
ATOM 942 C C . GLY A 1 130 ? 8.845 -6.191 -9.526 1.00 73.25 130 GLY A C 1
ATOM 943 O O . GLY A 1 130 ? 9.558 -5.211 -9.195 1.00 73.25 130 GLY A O 1
#

Radius of gyration: 18.92 Å; Cα contacts (8 Å, |Δi|>4): 270; chains: 1; bounding box: 34×44×66 Å

Secondary structure (DSSP, 8-state):
---------PPPP----------------GGGGGTEEEEEESSEEEEEETTEEEEEEEETTEEEEEEE-TTSS---EEEE-STT-EEEE-TTS-EEEESSSPPPPPPTT-EEEEEEEE-SS-EEEEEEE-

Foldseek 3Di:
DDDDDDDDDDDDDDDDPPPCFPAPDPPPQVVLQQQKDKDKDFAKYWDDRPQKIWIWGDDPQWIKIKIAHPVRPAMDIDTGNDAQWKWKAAQVRDIDIDRPHRDDQHDANIKMKGFHDGPPGMTMIMIGHD

Sequence (130 aa):
MEKTRQAETTRKPKTPQKTKAPSGSGAKYPECADGDCKVSFSGSVEFSLRGWTVSAFLENGGVKARLTKPNGLGGGGGFMAEPGCALEIHADGGGRLGCDKPPAKPDPGGYFVQLLELDGRTAVIRAVLG

Mean predicted aligned error: 12.54 Å

Nearest PDB structures (foldseek):
  6hxy-assembly1_A-2  TM=3.571E-01  e=5.665E-01  Danio rerio
  6hxt-assembly2_C  TM=6.287E-01  e=4.515E+00  Homo sapiens
  6hxv-assembly1_A  TM=3.695E-01  e=9.782E-01  Danio rerio
  6hxv-assembly1_B  TM=3.464E-01  e=1.358E+00  Danio rerio
  3zuo-assembly1_A  TM=2.174E-01  e=5.036E+00  Ornithodoros moubata

Organism: NCBI:txid52695

Solvent-accessible surface area (backbone atoms only — not comparable to full-atom values): 7674 Å² total; per-residue (Å²): 142,86,83,85,91,87,88,90,79,86,86,77,88,82,69,84,76,72,77,80,62,66,80,58,67,91,71,79,61,74,68,27,72,81,30,45,33,78,49,76,40,62,55,32,43,68,49,75,48,92,69,30,37,41,38,36,31,64,48,97,76,20,39,37,39,36,40,38,39,80,82,67,85,46,64,51,68,44,75,33,63,48,60,45,16,21,35,40,30,44,64,90,70,52,69,47,78,43,57,90,48,82,74,72,83,42,56,78,64,9,29,32,42,29,32,67,40,69,72,88,59,39,37,29,36,37,38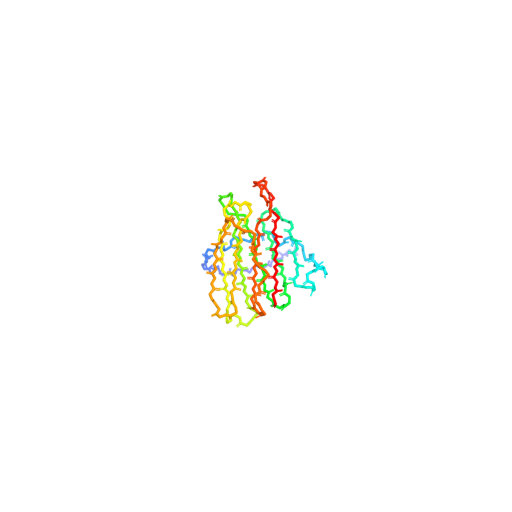,36,51,54